Protein AF-A0A378BBM5-F1 (afdb_monomer)

Structure (mmCIF, N/CA/C/O backbone):
data_AF-A0A378BBM5-F1
#
_entry.id   AF-A0A378BBM5-F1
#
loop_
_atom_site.group_PDB
_atom_site.id
_atom_site.type_symbol
_atom_site.label_atom_id
_atom_site.label_alt_id
_atom_site.label_comp_id
_atom_site.label_asym_id
_atom_site.label_entity_id
_atom_site.label_seq_id
_atom_site.pdbx_PDB_ins_code
_atom_site.Cartn_x
_atom_site.Cartn_y
_atom_site.Cartn_z
_atom_site.occupancy
_atom_site.B_iso_or_equiv
_atom_site.auth_seq_id
_atom_site.auth_comp_id
_atom_site.auth_asym_id
_atom_site.auth_atom_id
_atom_site.pdbx_PDB_model_num
ATOM 1 N N . MET A 1 1 ? -0.255 7.329 -19.281 1.00 98.00 1 MET A N 1
ATOM 2 C CA . MET A 1 1 ? -0.441 6.539 -18.042 1.00 98.00 1 MET A CA 1
ATOM 3 C C . MET A 1 1 ? 0.725 5.578 -17.889 1.00 98.00 1 MET A C 1
ATOM 5 O O . MET A 1 1 ? 1.231 5.126 -18.909 1.00 98.00 1 MET A O 1
ATOM 9 N N . ILE A 1 2 ? 1.132 5.260 -16.658 1.00 98.50 2 ILE A N 1
ATOM 10 C CA . ILE A 1 2 ? 2.074 4.166 -16.378 1.00 98.50 2 ILE A CA 1
ATOM 11 C C . ILE A 1 2 ? 1.453 3.238 -15.329 1.00 98.50 2 ILE A C 1
ATOM 13 O O . ILE A 1 2 ? 1.151 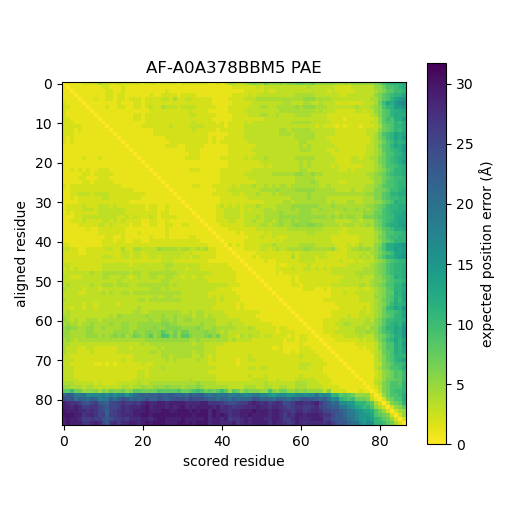3.683 -14.221 1.00 98.50 2 ILE A O 1
ATOM 17 N N . ILE A 1 3 ? 1.265 1.965 -15.695 1.00 98.62 3 ILE A N 1
ATOM 18 C CA . ILE A 1 3 ? 0.822 0.888 -14.798 1.00 98.62 3 ILE A CA 1
ATOM 19 C C . ILE A 1 3 ? 2.067 0.256 -14.169 1.00 98.62 3 ILE A C 1
ATOM 21 O O . ILE A 1 3 ? 2.969 -0.166 -14.891 1.00 98.62 3 ILE A O 1
ATOM 25 N N . VAL A 1 4 ? 2.136 0.200 -12.838 1.00 98.50 4 VAL A N 1
ATOM 26 C CA . VAL A 1 4 ? 3.323 -0.272 -12.101 1.00 98.50 4 VAL A CA 1
ATOM 27 C C . VAL A 1 4 ? 2.941 -1.175 -10.925 1.00 98.50 4 VAL A C 1
ATOM 29 O O . VAL A 1 4 ? 1.929 -0.954 -10.261 1.00 98.50 4 VAL A O 1
ATOM 32 N N . GLY A 1 5 ? 3.768 -2.184 -10.644 1.00 98.38 5 GLY A N 1
ATOM 33 C CA . GLY A 1 5 ? 3.548 -3.149 -9.562 1.00 98.38 5 GLY A CA 1
ATOM 34 C C . GLY A 1 5 ? 4.833 -3.563 -8.840 1.00 98.38 5 GLY A C 1
ATOM 35 O O . GLY A 1 5 ? 5.855 -2.875 -8.897 1.00 98.38 5 GLY A O 1
ATOM 36 N N . ALA A 1 6 ? 4.789 -4.719 -8.173 1.00 98.06 6 ALA A N 1
ATOM 37 C CA . ALA A 1 6 ? 5.863 -5.216 -7.304 1.00 98.06 6 ALA A CA 1
ATOM 38 C C . ALA A 1 6 ? 7.239 -5.346 -7.988 1.00 98.06 6 ALA A C 1
ATOM 40 O O . ALA A 1 6 ? 8.257 -5.192 -7.318 1.00 98.06 6 ALA A O 1
ATOM 41 N N . GLY A 1 7 ? 7.281 -5.542 -9.313 1.00 98.44 7 GLY A N 1
ATOM 42 C CA . GLY A 1 7 ? 8.532 -5.631 -10.077 1.00 98.44 7 GLY A CA 1
ATOM 43 C C . GLY A 1 7 ? 9.451 -4.409 -9.936 1.00 98.44 7 GLY A C 1
ATOM 44 O O . GLY A 1 7 ? 10.664 -4.556 -10.049 1.00 98.44 7 GLY A O 1
ATOM 45 N N . LEU A 1 8 ? 8.894 -3.226 -9.639 1.00 98.38 8 LEU A N 1
ATOM 46 C CA . LEU A 1 8 ? 9.662 -2.014 -9.318 1.00 98.38 8 LEU A CA 1
ATOM 47 C C . LEU A 1 8 ? 9.572 -1.628 -7.830 1.00 98.38 8 LEU A C 1
ATOM 49 O O . LEU A 1 8 ? 10.463 -0.933 -7.343 1.00 98.38 8 LEU A O 1
ATOM 53 N N . ASN A 1 9 ? 8.532 -2.074 -7.115 1.00 98.19 9 ASN A N 1
ATOM 54 C CA . ASN A 1 9 ? 8.260 -1.677 -5.727 1.00 98.19 9 ASN A CA 1
ATOM 55 C C . ASN A 1 9 ? 8.981 -2.521 -4.663 1.00 98.19 9 ASN A C 1
ATOM 57 O O . ASN A 1 9 ? 9.082 -2.100 -3.520 1.00 98.19 9 ASN A O 1
ATOM 61 N N . HIS A 1 10 ? 9.436 -3.734 -4.991 1.00 98.50 10 HIS A N 1
ATOM 62 C CA . HIS A 1 10 ? 10.069 -4.648 -4.021 1.00 98.50 10 HIS A CA 1
ATOM 63 C C . HIS A 1 10 ? 11.605 -4.578 -4.036 1.00 98.50 10 HIS A C 1
ATOM 65 O O . HIS A 1 10 ? 12.284 -5.502 -3.596 1.00 98.50 10 HIS A O 1
ATOM 71 N N . TRP A 1 11 ? 12.161 -3.475 -4.537 1.00 98.44 11 TRP A N 1
ATOM 72 C CA . TRP A 1 11 ? 13.593 -3.195 -4.485 1.00 98.44 11 TRP A CA 1
ATOM 73 C C . TRP A 1 11 ? 13.924 -2.316 -3.284 1.00 98.44 11 TRP A C 1
ATOM 75 O O . TRP A 1 11 ? 13.113 -1.492 -2.877 1.00 98.44 11 TRP A O 1
ATOM 85 N N . PHE A 1 12 ? 15.146 -2.430 -2.756 1.00 98.06 12 PHE A N 1
ATOM 86 C CA . PHE A 1 12 ? 15.612 -1.557 -1.671 1.00 98.06 12 PHE A CA 1
ATOM 87 C C . PHE A 1 12 ? 15.497 -0.063 -2.035 1.00 98.06 12 PHE A C 1
ATOM 89 O O . PHE A 1 12 ? 15.112 0.751 -1.205 1.00 98.06 12 PHE A O 1
ATOM 96 N N . HIS A 1 13 ? 15.745 0.273 -3.304 1.00 98.38 13 HIS A N 1
ATOM 97 C CA . HIS A 1 13 ? 15.579 1.616 -3.870 1.00 98.38 13 HIS A CA 1
ATOM 98 C C . HIS A 1 13 ? 14.249 1.776 -4.639 1.00 98.38 13 HIS A C 1
ATOM 100 O O . HIS A 1 13 ? 14.211 2.361 -5.724 1.00 98.38 13 HIS A O 1
ATOM 106 N N . LEU A 1 14 ? 13.148 1.224 -4.108 1.00 98.69 14 LEU A N 1
ATOM 107 C CA . LEU A 1 14 ? 11.795 1.362 -4.673 1.00 98.69 14 LEU A CA 1
ATOM 108 C C . LEU A 1 14 ? 11.388 2.822 -4.927 1.00 98.69 14 LEU A C 1
ATOM 110 O O . LEU A 1 14 ? 10.653 3.121 -5.868 1.00 98.69 14 LEU A O 1
ATOM 114 N N . ASP A 1 15 ? 11.884 3.739 -4.102 1.00 98.50 15 ASP A N 1
ATOM 115 C CA . ASP A 1 15 ? 11.568 5.157 -4.150 1.00 98.50 15 ASP A CA 1
ATOM 116 C C . ASP A 1 15 ? 12.166 5.828 -5.388 1.00 98.50 15 ASP A C 1
ATOM 118 O O . ASP A 1 15 ? 11.492 6.633 -6.029 1.00 98.50 15 ASP A O 1
ATOM 122 N N . MET A 1 16 ? 13.387 5.461 -5.782 1.00 98.69 16 MET A N 1
ATOM 123 C CA . MET A 1 16 ? 14.013 5.955 -7.012 1.00 98.69 16 MET A CA 1
ATOM 124 C C . MET A 1 16 ? 13.260 5.475 -8.250 1.00 98.69 16 MET A C 1
ATOM 126 O O . MET A 1 16 ? 12.963 6.279 -9.136 1.00 98.69 16 MET A O 1
ATOM 130 N N . ASN A 1 17 ? 12.873 4.196 -8.274 1.00 98.62 17 ASN A N 1
ATOM 131 C CA . ASN A 1 17 ? 12.040 3.642 -9.339 1.00 98.62 17 ASN A CA 1
ATOM 132 C C . ASN A 1 17 ? 10.726 4.430 -9.464 1.00 98.62 17 ASN A C 1
ATOM 134 O O . ASN A 1 17 ? 10.369 4.895 -10.545 1.00 98.62 17 ASN A O 1
ATOM 138 N N . TYR A 1 18 ? 10.016 4.637 -8.351 1.00 98.69 18 TYR A N 1
ATOM 139 C CA . TYR A 1 18 ? 8.718 5.315 -8.357 1.00 98.69 18 TYR A CA 1
ATOM 140 C C . TYR A 1 18 ? 8.846 6.786 -8.733 1.00 98.69 18 TYR A C 1
ATOM 142 O O . TYR A 1 18 ? 8.090 7.265 -9.575 1.00 98.69 18 TYR A O 1
ATOM 150 N N . ARG A 1 19 ? 9.811 7.507 -8.157 1.00 98.69 19 ARG A N 1
ATOM 151 C CA . ARG A 1 19 ? 10.029 8.934 -8.432 1.00 98.69 19 ARG A CA 1
ATOM 152 C C . ARG A 1 19 ? 10.406 9.189 -9.887 1.00 98.69 19 ARG A C 1
ATOM 154 O O . ARG A 1 19 ? 9.945 10.183 -10.439 1.00 98.69 19 ARG A O 1
ATOM 161 N N . GLY A 1 20 ? 11.170 8.297 -10.521 1.00 98.62 20 GLY A N 1
ATOM 162 C CA . GLY A 1 20 ? 11.449 8.371 -11.957 1.00 98.62 20 GLY A CA 1
ATOM 163 C C . GLY A 1 20 ? 10.164 8.351 -12.791 1.00 98.62 20 GLY A C 1
ATOM 164 O O . GLY A 1 20 ? 9.901 9.284 -13.549 1.00 98.62 20 GLY A O 1
ATOM 165 N N . LEU A 1 21 ? 9.316 7.339 -12.579 1.00 98.69 21 LEU A N 1
ATOM 166 C CA . LEU A 1 21 ? 8.024 7.196 -13.266 1.00 98.69 21 LEU A CA 1
ATOM 167 C C . LEU A 1 21 ? 7.062 8.356 -12.954 1.00 98.69 21 LEU A C 1
ATOM 169 O O . LEU A 1 21 ? 6.394 8.876 -13.848 1.00 98.69 21 LEU A O 1
ATOM 173 N N . ILE A 1 22 ? 6.983 8.771 -11.689 1.00 98.75 22 ILE A N 1
ATOM 174 C CA . ILE A 1 22 ? 6.114 9.863 -11.236 1.00 98.75 22 ILE A CA 1
ATOM 175 C C . ILE A 1 22 ? 6.539 11.188 -11.876 1.00 98.75 22 ILE A C 1
ATOM 177 O O . ILE A 1 22 ? 5.682 11.905 -12.388 1.00 98.75 22 ILE A O 1
ATOM 181 N N . ASN A 1 23 ? 7.838 11.498 -11.922 1.00 98.69 23 ASN A N 1
ATOM 182 C CA . ASN A 1 23 ? 8.331 12.722 -12.554 1.00 98.69 23 ASN A CA 1
ATOM 183 C C . ASN A 1 23 ? 8.002 12.770 -14.050 1.00 98.69 23 ASN A C 1
ATOM 185 O O . ASN A 1 23 ? 7.562 13.812 -14.524 1.00 98.69 23 ASN A O 1
ATOM 189 N N . MET A 1 24 ? 8.126 11.655 -14.783 1.00 98.56 24 MET A N 1
ATOM 190 C CA . MET A 1 24 ? 7.695 11.587 -16.190 1.00 98.56 24 MET A CA 1
ATOM 191 C C . MET A 1 24 ? 6.217 11.973 -16.344 1.00 98.56 24 MET A C 1
ATOM 193 O O . MET A 1 24 ? 5.855 12.772 -17.204 1.00 98.56 24 MET A O 1
ATOM 197 N N . LEU A 1 25 ? 5.354 11.429 -15.484 1.00 98.75 25 LEU A N 1
ATOM 198 C CA . LEU A 1 25 ? 3.917 11.697 -15.519 1.00 98.75 25 LEU A CA 1
ATOM 199 C C . LEU A 1 25 ? 3.572 13.136 -15.127 1.00 98.75 25 LEU A C 1
ATOM 201 O O . LEU A 1 25 ? 2.642 13.704 -15.697 1.00 98.75 25 LEU A O 1
ATOM 205 N N . ILE A 1 26 ? 4.299 13.722 -14.174 1.00 98.69 26 ILE A N 1
ATOM 206 C CA . ILE A 1 26 ? 4.147 15.129 -13.786 1.00 98.69 26 ILE A CA 1
ATOM 207 C C . ILE A 1 26 ? 4.591 16.044 -14.934 1.00 98.69 26 ILE A C 1
ATOM 209 O O . ILE A 1 26 ? 3.843 16.944 -15.306 1.00 98.69 26 ILE A O 1
ATOM 213 N N . PHE A 1 27 ? 5.754 15.790 -15.543 1.00 98.44 27 PHE A N 1
ATOM 214 C CA . PHE A 1 27 ? 6.278 16.595 -16.654 1.00 98.44 27 PHE A CA 1
ATOM 215 C C . PHE A 1 27 ? 5.401 16.542 -17.907 1.00 98.44 27 PHE A C 1
ATOM 217 O O . PHE A 1 27 ? 5.348 17.512 -18.656 1.00 98.44 27 PHE A O 1
ATOM 224 N N . CYS A 1 28 ? 4.659 15.454 -18.108 1.00 98.50 28 CYS A N 1
ATOM 225 C CA . CYS A 1 28 ? 3.670 15.342 -19.178 1.00 98.50 28 CYS A CA 1
ATOM 226 C C . CYS A 1 28 ? 2.235 15.704 -18.740 1.00 98.50 28 CYS A C 1
ATOM 228 O O . CYS A 1 28 ? 1.295 15.371 -19.459 1.00 98.50 28 CYS A O 1
ATOM 230 N N . GLY A 1 29 ? 2.024 16.313 -17.564 1.00 98.25 29 GLY A N 1
ATOM 231 C CA . GLY A 1 29 ? 0.696 16.746 -17.094 1.00 98.25 29 GLY A CA 1
ATOM 232 C C . GLY A 1 29 ? -0.339 15.617 -16.979 1.00 98.25 29 GLY A C 1
ATOM 233 O O . GLY A 1 29 ? -1.541 15.851 -17.074 1.00 98.25 29 GLY A O 1
ATOM 234 N N . CYS A 1 30 ? 0.110 14.372 -16.815 1.00 98.31 30 CYS A N 1
ATOM 235 C CA . CYS A 1 30 ? -0.746 13.190 -16.869 1.00 98.31 30 CYS A CA 1
ATOM 236 C C . CYS A 1 30 ? -1.465 12.904 -15.542 1.00 98.31 30 CYS A C 1
ATOM 238 O O . CYS A 1 30 ? -2.458 12.178 -15.531 1.00 98.31 30 CYS A O 1
ATOM 240 N N . VAL A 1 31 ? -0.947 13.396 -14.412 1.00 98.31 31 VAL A N 1
ATOM 241 C CA . VAL A 1 31 ? -1.521 13.143 -13.080 1.00 98.31 31 VAL A CA 1
ATOM 242 C C . VAL A 1 31 ? -2.832 13.918 -12.920 1.00 98.31 31 VAL A C 1
ATOM 244 O O . VAL A 1 31 ? -2.867 15.125 -13.123 1.00 98.31 31 VAL A O 1
ATOM 247 N N . GLY A 1 32 ? -3.909 13.222 -12.542 1.00 97.69 32 GLY A N 1
ATOM 248 C CA . GLY A 1 32 ? -5.234 13.821 -12.335 1.00 97.69 32 GLY A CA 1
ATOM 249 C C . GLY A 1 32 ? -6.109 13.921 -13.591 1.00 97.69 32 GLY A C 1
ATOM 250 O O . GLY A 1 32 ? -7.259 14.333 -13.479 1.00 97.69 32 GLY A O 1
ATOM 251 N N . GLN A 1 33 ? -5.609 13.505 -14.760 1.00 98.12 33 GLN A N 1
ATOM 252 C CA . GLN A 1 33 ? -6.378 13.464 -16.008 1.00 98.12 33 GLN A CA 1
ATOM 253 C C . GLN A 1 33 ? -6.907 12.057 -16.305 1.00 98.12 33 GLN A C 1
ATOM 255 O O . GLN A 1 33 ? -6.203 11.063 -16.110 1.00 98.12 33 GLN A O 1
ATOM 260 N N . SER A 1 34 ? -8.142 11.964 -16.807 1.00 98.06 34 SER A N 1
ATOM 261 C CA . SER A 1 34 ? -8.725 10.685 -17.237 1.00 98.06 34 SER A CA 1
ATOM 262 C C . SER A 1 34 ? -7.891 10.066 -18.365 1.00 98.06 34 SER A C 1
ATOM 264 O O . SER A 1 34 ? -7.488 10.759 -19.295 1.00 98.06 34 SER A O 1
ATOM 266 N N . GLY A 1 35 ? -7.582 8.770 -18.264 1.00 97.81 35 GLY A N 1
ATOM 267 C CA . GLY A 1 35 ? -6.650 8.085 -19.175 1.00 97.81 35 GLY A CA 1
ATOM 268 C C . GLY A 1 35 ? -5.160 8.369 -18.910 1.00 97.81 35 GLY A C 1
ATOM 269 O O . GLY A 1 35 ? -4.291 7.782 -19.559 1.00 97.81 35 GLY A O 1
ATOM 270 N N . GLY A 1 36 ? -4.835 9.223 -17.935 1.00 97.94 36 GLY A N 1
ATOM 271 C CA . GLY A 1 36 ? -3.479 9.576 -17.517 1.00 97.94 36 GLY A CA 1
ATOM 272 C C . GLY A 1 36 ? -3.110 9.068 -16.118 1.00 97.94 36 GLY A C 1
ATOM 273 O O . GLY A 1 36 ? -3.913 8.470 -15.410 1.00 97.94 36 GLY A O 1
ATOM 274 N N . GLY A 1 37 ? -1.857 9.310 -15.723 1.00 98.50 37 GLY A N 1
ATOM 275 C CA . GLY A 1 37 ? -1.427 9.211 -14.326 1.00 98.50 37 GLY A CA 1
ATOM 276 C C . GLY A 1 37 ? -0.645 7.956 -13.944 1.00 98.50 37 GLY A C 1
ATOM 277 O O . GLY A 1 37 ? -0.277 7.127 -14.785 1.00 98.50 37 GLY A O 1
ATOM 278 N N . TRP A 1 38 ? -0.350 7.892 -12.645 1.00 98.62 38 TRP A N 1
ATOM 279 C CA . TRP A 1 38 ? 0.372 6.814 -11.978 1.00 98.62 38 TRP A CA 1
ATOM 280 C C . TRP A 1 38 ? -0.642 5.781 -11.493 1.00 98.62 38 TRP A C 1
ATOM 282 O O . TRP A 1 38 ? -1.490 6.086 -10.656 1.00 98.62 38 TRP A O 1
ATOM 292 N N . ALA A 1 39 ? -0.584 4.580 -12.061 1.00 98.56 39 ALA A N 1
ATOM 293 C CA . ALA A 1 39 ? -1.543 3.515 -11.812 1.00 98.56 39 ALA A CA 1
ATOM 294 C C . ALA A 1 39 ? -0.837 2.345 -11.111 1.00 98.56 39 ALA A C 1
ATOM 296 O O . ALA A 1 39 ? -0.369 1.395 -11.739 1.00 98.56 39 ALA A O 1
ATOM 297 N N . HIS A 1 40 ? -0.703 2.466 -9.792 1.00 98.62 40 HIS A N 1
ATOM 298 C CA . HIS A 1 40 ? -0.067 1.462 -8.948 1.00 98.62 40 HIS A CA 1
ATOM 299 C C . HIS A 1 40 ? -1.042 0.365 -8.528 1.00 98.62 40 HIS A C 1
ATOM 301 O O . HIS A 1 40 ? -2.112 0.659 -7.995 1.00 98.62 40 HIS A O 1
ATOM 307 N N . TYR A 1 41 ? -0.640 -0.891 -8.728 1.00 98.44 41 TYR A N 1
ATOM 308 C CA . TYR A 1 41 ? -1.409 -2.065 -8.321 1.00 98.44 41 TYR A CA 1
ATOM 309 C C . TYR A 1 41 ? -0.509 -3.089 -7.620 1.00 98.44 41 TYR A C 1
ATOM 311 O O . TYR A 1 41 ? 0.457 -3.583 -8.206 1.00 98.44 41 TYR A O 1
ATOM 319 N N . VAL A 1 42 ? -0.836 -3.406 -6.364 1.00 98.00 42 VAL A N 1
ATOM 320 C CA . VAL A 1 42 ? -0.178 -4.436 -5.541 1.00 98.00 42 VAL A CA 1
ATOM 321 C C . VAL A 1 42 ? -1.220 -5.272 -4.793 1.00 98.00 42 VAL A C 1
ATOM 323 O O . VAL A 1 42 ? -1.839 -6.144 -5.395 1.00 98.00 42 VAL A O 1
ATOM 326 N N . GLY A 1 43 ? -1.425 -5.031 -3.500 1.00 96.81 43 GLY A N 1
ATOM 327 C CA . GLY A 1 43 ? -2.441 -5.695 -2.698 1.00 96.81 43 GLY A CA 1
ATOM 328 C C . GLY A 1 43 ? -3.816 -5.042 -2.826 1.00 96.81 43 GLY A C 1
ATOM 329 O O . GLY A 1 43 ? -4.005 -4.006 -3.462 1.00 96.81 43 GLY A O 1
ATOM 330 N N . GLN A 1 44 ? -4.800 -5.646 -2.162 1.00 98.31 44 GLN A N 1
ATOM 331 C CA . GLN A 1 44 ? -6.161 -5.118 -2.084 1.00 98.31 44 GLN A CA 1
ATOM 332 C C . GLN A 1 44 ? -6.299 -4.115 -0.924 1.00 98.31 44 GLN A C 1
ATOM 334 O O . GLN A 1 44 ? -7.072 -4.312 0.008 1.00 98.31 44 GLN A O 1
ATOM 339 N N . GLU A 1 45 ? -5.523 -3.033 -0.963 1.00 97.56 45 GLU A N 1
ATOM 340 C CA . GLU A 1 45 ? -5.445 -2.041 0.125 1.00 97.56 45 GLU A CA 1
ATOM 341 C C . GLU A 1 45 ? -6.654 -1.097 0.209 1.00 97.56 45 GLU A C 1
ATOM 343 O O . GLU A 1 45 ? -6.934 -0.522 1.261 1.00 97.56 45 GLU A O 1
ATOM 348 N N . LYS A 1 46 ? -7.393 -0.919 -0.894 1.00 97.94 46 LYS A N 1
ATOM 349 C CA . LYS A 1 46 ? -8.481 0.064 -0.977 1.00 97.94 46 LYS A CA 1
ATOM 350 C C . LYS A 1 46 ? -9.768 -0.446 -0.321 1.00 97.94 46 LYS A C 1
ATOM 352 O O . LYS A 1 46 ? -10.714 -0.843 -1.006 1.00 97.94 46 LYS A O 1
ATOM 357 N N . LEU A 1 47 ? -9.838 -0.357 1.005 1.00 98.12 47 LEU A N 1
ATOM 358 C CA . LEU A 1 47 ? -11.080 -0.495 1.766 1.00 98.12 47 LEU A CA 1
ATOM 359 C C . LEU A 1 47 ? -11.944 0.760 1.554 1.00 98.12 47 LEU A C 1
ATOM 361 O O . LEU A 1 47 ? -11.667 1.835 2.078 1.00 98.12 47 LEU A O 1
ATOM 365 N N . ARG A 1 48 ? -12.990 0.643 0.727 1.00 98.38 48 ARG A N 1
ATOM 366 C CA . ARG A 1 48 ? -13.806 1.795 0.293 1.00 98.38 48 ARG A CA 1
ATOM 367 C C . ARG A 1 48 ? -14.531 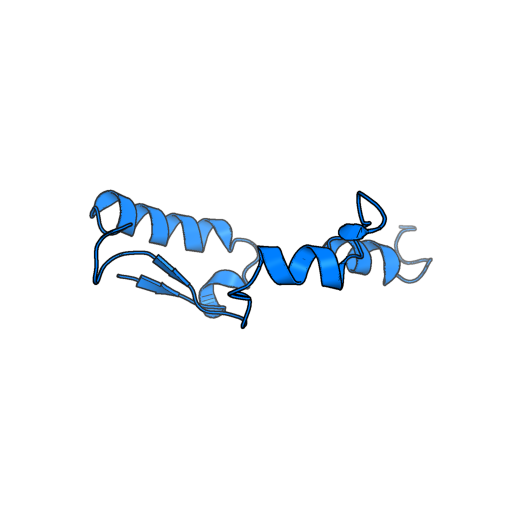2.524 1.438 1.00 98.38 48 ARG A C 1
ATOM 369 O O . ARG A 1 48 ? -14.426 3.747 1.478 1.00 98.38 48 ARG A O 1
ATOM 376 N N . PRO A 1 49 ? -15.236 1.849 2.368 1.00 98.19 49 PRO A N 1
ATOM 377 C CA . PRO A 1 49 ? -15.918 2.523 3.474 1.00 98.19 49 PRO A CA 1
ATOM 378 C C . PRO A 1 49 ? -14.967 2.800 4.655 1.00 98.19 49 PRO A C 1
ATOM 380 O O . PRO A 1 49 ? -15.260 2.441 5.794 1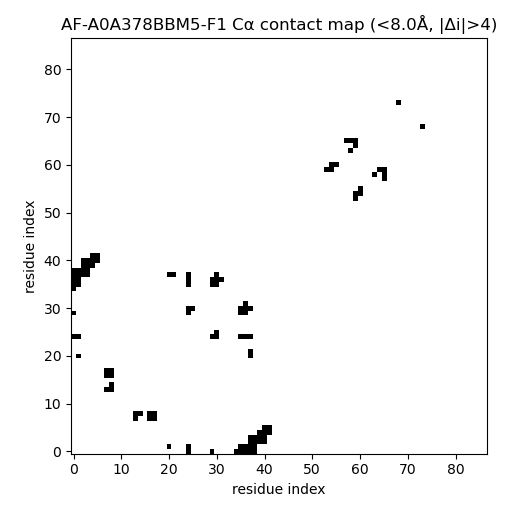.00 98.19 49 PRO A O 1
ATOM 383 N N . GLN A 1 50 ? -13.813 3.423 4.387 1.00 98.38 50 GLN A N 1
ATOM 384 C CA . GLN A 1 50 ? -12.711 3.582 5.345 1.00 98.38 50 GLN A CA 1
ATOM 385 C C . GLN A 1 50 ? -13.161 4.188 6.682 1.00 98.38 50 GLN A C 1
ATOM 387 O O . GLN A 1 50 ? -12.904 3.614 7.737 1.00 98.38 50 GLN A O 1
ATOM 392 N N . THR A 1 51 ? -13.872 5.316 6.646 1.00 98.19 51 THR A N 1
ATOM 393 C CA . THR A 1 51 ? -14.279 6.057 7.852 1.00 98.19 51 THR A CA 1
ATOM 394 C C . THR A 1 51 ? -15.398 5.378 8.639 1.00 98.19 51 THR A C 1
ATOM 396 O O . THR A 1 51 ? -15.531 5.638 9.830 1.00 98.19 51 THR A O 1
ATOM 399 N N . GLY A 1 52 ? -16.178 4.496 8.004 1.00 98.25 52 GLY A N 1
ATOM 400 C CA . GLY A 1 52 ? -17.162 3.658 8.693 1.00 98.25 52 GLY A CA 1
ATOM 401 C C . GLY A 1 52 ? -16.525 2.429 9.344 1.00 98.25 52 GLY A C 1
ATOM 402 O O . GLY A 1 52 ? -16.918 2.025 10.432 1.00 98.25 52 GLY A O 1
ATOM 403 N N . TRP A 1 53 ? -15.504 1.855 8.705 1.00 98.62 53 TRP A N 1
ATOM 404 C CA . TRP A 1 53 ? -14.812 0.663 9.194 1.00 98.62 53 TRP A CA 1
ATOM 405 C C . TRP A 1 53 ? -13.787 0.960 10.298 1.00 98.62 53 TRP A C 1
ATOM 407 O O . TRP A 1 53 ? -13.693 0.201 11.257 1.00 98.62 53 TRP A O 1
ATOM 417 N N . GLN A 1 54 ? -13.032 2.059 10.197 1.00 98.69 54 GLN A N 1
ATOM 418 C CA . GLN A 1 54 ? -11.998 2.428 11.174 1.00 98.69 54 GLN A CA 1
ATOM 419 C C . GLN A 1 54 ? -12.470 2.454 12.638 1.00 98.69 54 GLN A C 1
ATOM 421 O O . GLN A 1 54 ? -11.775 1.866 13.470 1.00 98.69 54 GLN A O 1
ATOM 426 N N . PRO A 1 55 ? -13.599 3.105 12.996 1.00 98.44 55 PRO A N 1
ATOM 427 C CA . PRO A 1 55 ? -14.051 3.114 14.382 1.00 98.44 55 PRO A CA 1
ATOM 428 C C . PRO A 1 55 ? -14.431 1.722 14.878 1.00 98.44 55 PRO A C 1
ATOM 430 O O . PRO A 1 55 ? -14.070 1.384 15.997 1.00 98.44 55 PRO A O 1
ATOM 433 N N . LEU A 1 56 ? -15.041 0.894 14.023 1.00 98.44 56 LEU A N 1
ATOM 434 C CA . LEU A 1 56 ? -15.374 -0.494 14.341 1.00 98.44 56 LEU A CA 1
ATOM 435 C C . LEU A 1 56 ? -14.118 -1.348 14.574 1.00 98.44 56 LEU A C 1
ATOM 437 O O . LEU A 1 56 ? -14.019 -2.053 15.572 1.00 98.44 56 LEU A O 1
ATOM 441 N N . ALA A 1 57 ? -13.149 -1.292 13.659 1.00 98.50 57 ALA A N 1
ATOM 442 C CA . ALA A 1 57 ? -11.971 -2.157 13.695 1.00 98.50 57 ALA A CA 1
ATOM 443 C C . ALA A 1 57 ? -11.030 -1.859 14.869 1.00 98.50 57 ALA A C 1
ATOM 445 O O . ALA A 1 57 ? -10.346 -2.757 15.356 1.00 98.50 57 ALA A O 1
ATOM 446 N N . PHE A 1 58 ? -10.983 -0.601 15.308 1.00 98.69 58 PHE A N 1
ATOM 447 C CA . PHE A 1 58 ? -10.056 -0.139 16.341 1.00 98.69 58 PHE A CA 1
ATOM 448 C C . PHE A 1 58 ? -10.762 0.391 17.598 1.00 98.69 58 PHE A C 1
ATOM 450 O O . PHE A 1 58 ? -10.124 1.083 18.389 1.00 98.69 58 PHE A O 1
ATOM 457 N N . ALA A 1 59 ? -12.053 0.072 17.774 1.00 98.12 59 ALA A N 1
ATOM 458 C CA . ALA A 1 59 ? -12.898 0.476 18.906 1.00 98.12 59 ALA A CA 1
ATOM 459 C C . ALA A 1 59 ? -12.848 1.987 19.222 1.00 98.12 59 ALA A C 1
ATOM 461 O O . ALA A 1 59 ? -12.869 2.400 20.385 1.00 98.12 59 ALA A O 1
ATOM 462 N N . LEU A 1 60 ? -12.747 2.828 18.184 1.00 98.62 60 LEU A N 1
ATOM 463 C CA . LEU A 1 60 ? -12.583 4.284 18.340 1.00 98.62 60 LEU A CA 1
ATOM 464 C C . LEU A 1 60 ? -13.876 4.988 18.758 1.00 98.62 60 LEU A C 1
ATOM 466 O O . LEU A 1 60 ? -13.843 6.159 19.133 1.00 98.62 60 LEU A O 1
ATOM 470 N N . ASP A 1 61 ? -15.000 4.289 18.668 1.00 97.88 61 ASP A N 1
ATOM 471 C CA . ASP A 1 61 ? -16.276 4.667 19.263 1.00 97.88 61 ASP A CA 1
ATOM 472 C C . ASP A 1 61 ? -16.258 4.561 20.799 1.00 97.88 61 ASP A C 1
ATOM 474 O O . ASP A 1 61 ? -16.973 5.313 21.456 1.00 97.88 61 ASP A O 1
ATOM 478 N N . TRP A 1 62 ? -15.393 3.713 21.374 1.00 98.25 62 TRP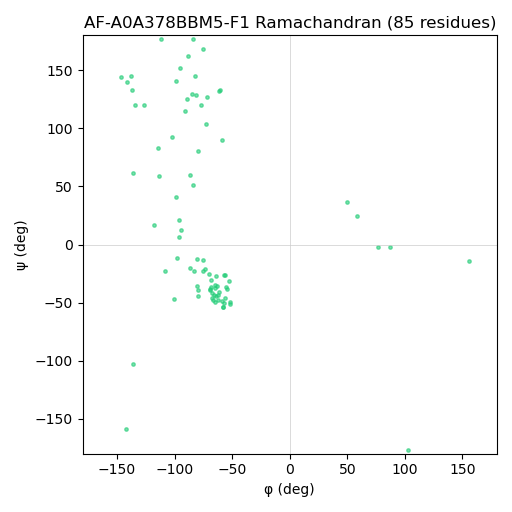 A N 1
ATOM 479 C CA . TRP A 1 62 ? -15.231 3.556 22.825 1.00 98.25 62 TRP A CA 1
ATOM 480 C C . TRP A 1 62 ? -14.020 4.300 23.393 1.00 98.25 62 TRP A C 1
ATOM 482 O O . TRP A 1 62 ? -14.123 4.944 24.436 1.00 98.25 62 TRP A O 1
ATOM 492 N N . GLN A 1 63 ? -12.848 4.178 22.762 1.00 98.38 63 GLN A N 1
ATOM 493 C CA . GLN A 1 63 ? -11.574 4.672 23.302 1.00 98.38 63 GLN A CA 1
ATOM 494 C C . GLN A 1 63 ? -10.636 5.149 22.193 1.00 98.38 63 GLN A C 1
ATOM 496 O O . GLN A 1 63 ? -10.575 4.572 21.111 1.00 98.38 63 GLN A O 1
ATOM 501 N N . ARG A 1 64 ? -9.867 6.214 22.454 1.00 97.44 64 ARG A N 1
ATOM 502 C CA . ARG A 1 64 ? -8.944 6.812 21.472 1.00 97.44 64 ARG A CA 1
ATOM 503 C C . ARG A 1 64 ? -7.639 7.266 22.150 1.00 97.44 64 ARG A C 1
ATOM 505 O O . ARG A 1 64 ? -7.732 7.866 23.221 1.00 97.44 64 ARG A O 1
ATOM 512 N N . PRO A 1 65 ? -6.451 7.081 21.528 1.00 97.62 65 PRO A N 1
ATOM 513 C CA . PRO A 1 65 ? -6.178 6.391 20.257 1.00 97.62 65 PRO A CA 1
ATOM 514 C C . PRO A 1 65 ? -5.934 4.876 20.423 1.00 97.62 65 PRO A C 1
ATOM 516 O O . PRO A 1 65 ? -5.589 4.405 21.504 1.00 97.62 65 PRO A O 1
ATOM 519 N N . ALA A 1 66 ? -6.035 4.120 19.327 1.00 98.19 66 ALA A N 1
ATOM 520 C CA . ALA A 1 66 ? -5.551 2.739 19.269 1.00 98.19 66 ALA A CA 1
ATOM 521 C C . ALA A 1 66 ? -4.012 2.674 19.156 1.00 98.19 66 ALA A C 1
ATOM 523 O O . ALA A 1 66 ? -3.347 3.675 18.878 1.00 98.19 66 ALA A O 1
ATOM 524 N N . ARG A 1 67 ? -3.431 1.480 19.333 1.00 98.38 67 ARG A N 1
ATOM 525 C CA . ARG A 1 67 ? -1.990 1.229 19.153 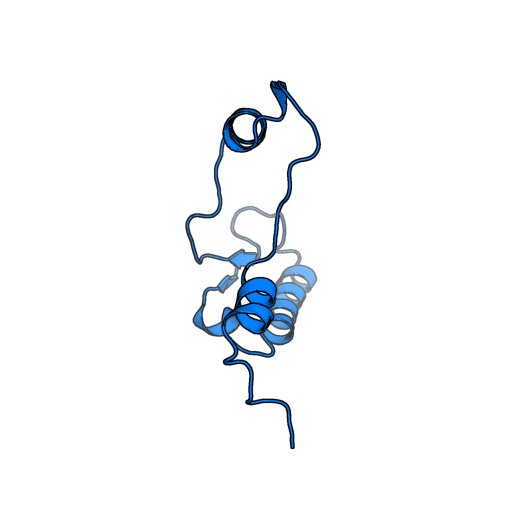1.00 98.38 67 ARG A CA 1
ATOM 526 C C . ARG A 1 67 ? -1.717 0.540 17.819 1.00 98.38 67 ARG A C 1
ATOM 528 O O . ARG A 1 67 ? -1.743 -0.684 17.730 1.00 98.38 67 ARG A O 1
ATOM 535 N N . HIS A 1 68 ? -1.436 1.326 16.788 1.00 98.38 68 HIS A N 1
ATOM 536 C CA . HIS A 1 68 ? -0.917 0.800 15.525 1.00 98.38 68 HIS A CA 1
ATOM 537 C C . HIS A 1 68 ? 0.598 0.584 15.615 1.00 98.38 68 HIS A C 1
ATOM 539 O O . HIS A 1 68 ? 1.297 1.367 16.254 1.00 98.38 68 HIS A O 1
ATOM 545 N N . MET A 1 69 ? 1.106 -0.457 14.952 1.00 98.38 69 MET A N 1
ATOM 546 C CA . MET A 1 69 ? 2.536 -0.759 14.871 1.00 98.38 69 MET A CA 1
ATOM 547 C C . MET A 1 69 ? 2.901 -1.154 13.440 1.00 98.38 69 MET A C 1
ATOM 549 O O . MET A 1 69 ? 2.215 -1.978 12.834 1.00 98.38 69 MET A O 1
ATOM 553 N N . ASN A 1 70 ? 3.978 -0.588 12.890 1.00 98.19 70 ASN A N 1
ATOM 554 C CA . ASN A 1 70 ? 4.453 -0.955 11.559 1.00 98.19 70 ASN A CA 1
ATOM 555 C C . ASN A 1 70 ? 5.197 -2.303 11.614 1.00 98.19 70 ASN A C 1
ATOM 557 O O . ASN A 1 70 ? 6.207 -2.463 12.302 1.00 98.19 70 ASN A O 1
ATOM 561 N N . SER A 1 71 ? 4.701 -3.293 10.874 1.00 97.69 71 SER A N 1
ATOM 562 C CA . SER A 1 71 ? 5.145 -4.682 11.031 1.00 97.69 71 SER A CA 1
ATOM 563 C C . SER A 1 71 ? 6.611 -4.918 10.658 1.00 97.69 71 SER A C 1
ATOM 565 O O . SER A 1 71 ? 7.265 -5.719 11.316 1.00 97.69 71 SER A O 1
ATOM 567 N N . THR A 1 72 ? 7.159 -4.219 9.657 1.00 96.06 72 THR A N 1
ATOM 568 C CA . THR A 1 72 ? 8.557 -4.416 9.223 1.00 96.06 72 THR A CA 1
ATOM 569 C C . THR A 1 72 ? 9.548 -4.168 10.359 1.00 96.06 72 THR A C 1
ATOM 571 O O . THR A 1 72 ? 10.401 -5.013 10.620 1.00 96.06 72 THR A O 1
ATOM 574 N N . SER A 1 73 ? 9.410 -3.051 11.084 1.00 95.88 73 SER A N 1
ATOM 575 C CA . SER A 1 73 ? 10.266 -2.753 12.239 1.00 95.88 73 SER A CA 1
ATOM 576 C C . SER A 1 73 ? 9.989 -3.693 13.412 1.00 95.88 73 SER A C 1
ATOM 578 O O . SER A 1 73 ? 10.929 -4.117 14.078 1.00 95.88 73 SER A O 1
ATOM 580 N N . TYR A 1 74 ? 8.719 -4.054 13.643 1.00 96.56 74 TYR A N 1
ATOM 581 C CA . TYR A 1 74 ? 8.338 -5.006 14.689 1.00 96.56 74 TYR A CA 1
ATOM 582 C C . TYR A 1 74 ? 9.039 -6.356 14.495 1.00 96.56 74 TYR A C 1
ATOM 584 O O . TYR A 1 74 ? 9.737 -6.822 15.391 1.00 96.56 74 TYR A O 1
ATOM 592 N N . PHE A 1 75 ? 8.927 -6.959 13.311 1.00 96.00 75 PHE A N 1
ATOM 593 C CA . PHE A 1 75 ? 9.577 -8.239 13.044 1.00 96.00 75 PHE A CA 1
ATOM 594 C C . PHE A 1 75 ? 11.099 -8.110 13.021 1.00 96.00 75 PHE A C 1
ATOM 596 O O . PHE 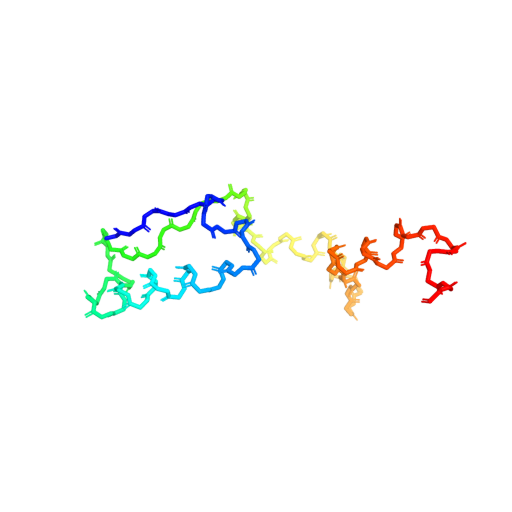A 1 75 ? 11.757 -8.923 13.657 1.00 96.00 75 PHE A O 1
ATOM 603 N N . TYR A 1 76 ? 11.662 -7.056 12.417 1.00 93.50 76 TYR A N 1
ATOM 604 C CA . TYR A 1 76 ? 13.113 -6.834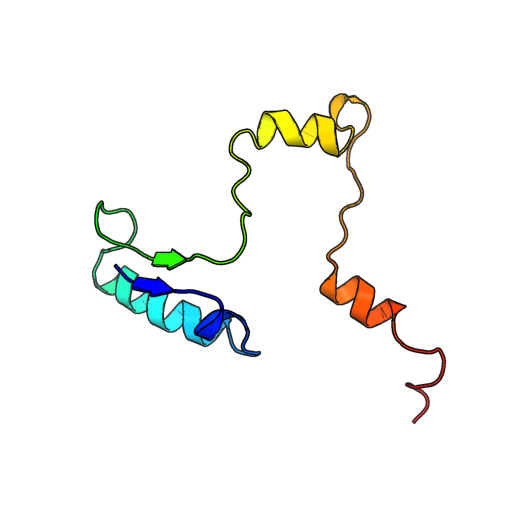 12.445 1.00 93.50 76 TYR A CA 1
ATOM 605 C C . TYR A 1 76 ? 13.685 -6.814 13.871 1.00 93.50 76 TYR A C 1
ATOM 607 O O . TYR A 1 76 ? 14.770 -7.344 14.092 1.00 93.50 76 TYR A O 1
ATOM 615 N N . ASN A 1 77 ? 12.956 -6.239 14.833 1.00 93.69 77 ASN A N 1
ATOM 616 C CA . ASN A 1 77 ? 13.361 -6.197 16.237 1.00 93.69 77 ASN A CA 1
ATOM 6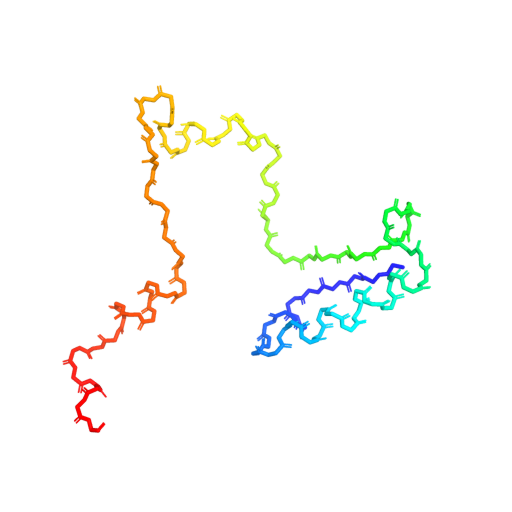17 C C . ASN A 1 77 ? 13.087 -7.515 16.986 1.00 93.69 77 ASN A C 1
ATOM 619 O O . ASN A 1 77 ? 13.926 -7.984 17.748 1.00 93.69 77 ASN A O 1
ATOM 623 N N . HIS A 1 78 ? 11.907 -8.110 16.798 1.00 94.25 78 HIS A N 1
ATOM 624 C CA . HIS A 1 78 ? 11.407 -9.187 17.661 1.00 94.25 78 HIS A CA 1
ATOM 625 C C . HIS A 1 78 ? 11.631 -10.604 17.121 1.00 94.25 78 HIS A C 1
ATOM 627 O O . HIS A 1 78 ? 11.456 -11.559 17.873 1.00 94.25 78 HIS A O 1
ATOM 633 N N . SER A 1 79 ? 12.022 -10.770 15.854 1.00 92.12 79 SER A N 1
ATOM 634 C CA . SER A 1 79 ? 12.342 -12.085 15.281 1.00 92.12 79 SER A CA 1
ATOM 635 C C . SER A 1 79 ? 13.839 -12.407 15.293 1.00 92.12 79 SER A C 1
ATOM 637 O O . SER A 1 79 ? 14.245 -13.418 14.720 1.00 92.12 79 SER A O 1
ATOM 639 N N . GLN A 1 80 ? 14.673 -11.562 15.913 1.00 72.00 80 GLN A N 1
ATOM 640 C CA . GLN A 1 80 ? 16.092 -11.859 16.104 1.00 72.00 80 GLN A CA 1
ATOM 641 C C . GLN A 1 80 ? 16.278 -12.768 17.328 1.00 72.00 80 GLN A C 1
ATOM 643 O O . GLN A 1 80 ? 15.802 -12.430 18.413 1.00 72.00 80 GLN A O 1
ATOM 648 N N . PRO A 1 81 ? 16.993 -13.902 17.208 1.00 62.91 81 PRO A N 1
ATOM 649 C CA . PRO A 1 81 ? 17.387 -14.682 18.370 1.00 62.91 81 PRO A CA 1
ATOM 650 C C . PRO A 1 81 ? 18.281 -13.828 19.273 1.00 62.91 81 PRO A C 1
ATOM 652 O O . PRO A 1 81 ? 19.241 -13.208 18.803 1.00 62.91 81 PRO A O 1
ATOM 655 N N . SER A 1 82 ? 17.991 -13.815 20.572 1.00 57.47 82 SER A N 1
ATOM 656 C CA . SER A 1 82 ? 18.811 -13.171 21.599 1.00 57.47 82 SER A CA 1
ATOM 657 C C . SER A 1 82 ? 20.230 -13.762 21.595 1.00 57.47 82 SER A C 1
ATOM 659 O O . SER A 1 82 ? 20.492 -14.764 22.255 1.00 57.47 82 SER A O 1
ATOM 661 N N . GLY A 1 83 ? 21.142 -13.182 20.810 1.00 56.38 83 GLY A N 1
ATOM 662 C CA . GLY A 1 83 ? 22.521 -13.668 20.683 1.00 56.38 83 GLY A CA 1
ATOM 663 C C . GLY A 1 83 ? 23.258 -13.302 19.391 1.00 56.38 83 GLY A C 1
ATOM 664 O O . GLY A 1 83 ? 24.479 -13.414 19.362 1.00 56.38 83 GLY A O 1
ATOM 665 N N . ALA A 1 84 ? 22.573 -12.832 18.343 1.00 55.75 84 ALA A N 1
ATOM 666 C CA . ALA A 1 84 ? 23.230 -12.510 17.067 1.00 55.75 84 ALA A CA 1
ATOM 667 C C . ALA A 1 84 ? 23.935 -11.134 17.032 1.00 55.75 84 ALA A C 1
ATOM 669 O O . ALA A 1 84 ? 24.749 -10.897 16.146 1.00 55.75 84 ALA A O 1
ATOM 670 N N . MET A 1 85 ? 23.688 -10.256 18.014 1.00 54.03 85 MET A N 1
ATOM 671 C CA . MET A 1 85 ? 24.341 -8.943 18.145 1.00 54.03 85 MET A CA 1
ATOM 672 C C . MET A 1 85 ? 25.231 -8.891 19.399 1.00 54.03 85 MET A C 1
ATOM 674 O O . MET A 1 85 ? 25.023 -8.115 20.326 1.00 54.03 85 MET A O 1
ATOM 678 N N . LYS A 1 86 ? 26.206 -9.801 19.451 1.00 45.03 86 LYS A N 1
ATOM 679 C CA . LYS A 1 86 ? 27.415 -9.711 20.287 1.00 45.03 86 LYS A CA 1
ATOM 680 C C . LYS A 1 86 ? 28.622 -10.133 19.443 1.00 45.03 86 LYS A C 1
ATOM 682 O O . LYS A 1 86 ? 29.246 -11.148 19.736 1.00 45.03 86 LYS A O 1
ATOM 687 N N . ARG A 1 87 ? 28.904 -9.404 18.367 1.00 40.47 87 ARG A N 1
ATOM 688 C CA . ARG A 1 87 ? 30.234 -9.284 17.753 1.00 40.47 87 ARG A CA 1
ATOM 689 C C . ARG A 1 87 ? 30.362 -7.892 17.169 1.00 40.47 87 ARG A C 1
ATOM 691 O O . ARG A 1 87 ? 29.333 -7.408 16.648 1.00 40.47 87 ARG A O 1
#

Nearest PDB structures (foldseek):
  4hk4-assembly1_A-2  TM=2.285E-01  e=9.858E+00  Methanocaldococcus jannaschii

InterPro domains:
  IPR006656 Molybdopterin oxidoreductase [PF00384] (1-58)

Sequence (87 aa):
MIIVGAGLNHWFHLDMNYRGLINMLIFCGCVGQSGGGWAHYVGQEKLRPQTGWQPLAFALDWQRPARHMNSTSYFYNHSQPSGAMKR

Secondary structure (DSSP, 8-state):
-EEE-HHHHTSTTHHHHHHHHHHHHHHTT-TTSTT-SEEE--S----TTHHHHHHHHTTTTTSS------HHHHHHHHSS-TTSS--

Foldseek 3Di:
DDEDEPVLCVDPVSVVSVVVVQVVQVVVVFPPDVVGDYHYDYDPPCPPVCVVVVCVVQVVVPDDDGDDDDVVVVCVPPVDPPPPPPD

pLDDT: mean 94.05, std 12.63, range [40.47, 98.75]

Mean predicted aligned error: 4.82 Å

Organism: Klebsiella pneumoniae subsp. ozaenae (NCBI:txid574)

Radius of gyration: 19.25 Å; Cα contacts (8 Å, |Δi|>4): 57; chains: 1; bounding box: 47×31×42 Å

Solvent-accessible surface area (backbone atoms only — not comparable to full-atom values): 5629 Å²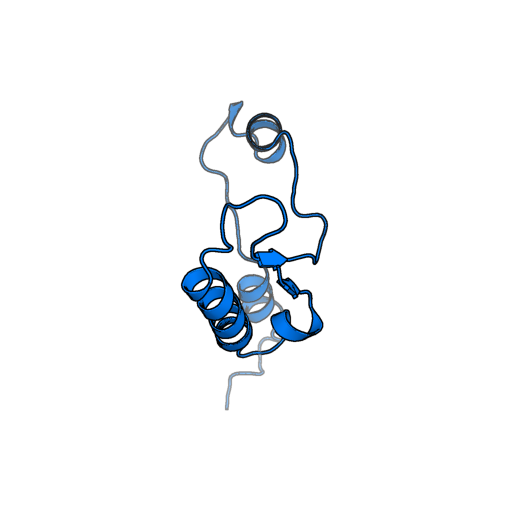 total; per-residue (Å²): 94,48,80,46,42,58,95,51,56,78,46,97,63,21,63,61,53,49,50,54,58,49,48,55,30,54,78,64,64,20,60,92,38,90,88,37,16,83,45,76,56,80,78,92,75,82,63,82,64,47,84,71,45,50,35,69,79,51,43,51,83,80,46,79,82,70,90,85,78,68,62,70,62,50,47,67,65,71,71,56,69,95,71,79,86,79,123